Protein AF-A0AAE1WLU3-F1 (afdb_monomer_lite)

Organism: NCBI:txid2727404

InterPro domains:
  IPR002156 Ribonuclease H domain [PF13456] (2-71)
  IPR012337 Ribonuclease H-like superfamily [SSF53098] (5-69)
  IPR036397 Ribonuclease H superfamily [G3DSA:3.30.420.10] (1-86)

Sequence (105 aa):
MALEIGIIEMEVYGDSKLIMNQLLNIYEVKKDNLVLFFWHASHLLKDFDNVTLNHIPRKENRMTDALANLATTLALSEGETTNISVCNRWVLPSLDTSDHVNPNQ

Structure (mmCIF, N/CA/C/O backbone):
data_AF-A0AAE1WLU3-F1
#
_entry.id   AF-A0AAE1WLU3-F1
#
loop_
_atom_site.group_PDB
_atom_site.id
_atom_site.type_symbol
_atom_site.label_atom_id
_atom_site.label_alt_id
_atom_site.label_comp_id
_atom_site.label_asym_id
_atom_site.label_entity_id
_atom_site.label_seq_id
_atom_site.pdbx_PDB_ins_code
_atom_site.Cartn_x
_atom_site.Cartn_y
_atom_site.Cartn_z
_atom_site.occupancy
_atom_site.B_iso_or_equiv
_atom_site.auth_seq_id
_atom_site.auth_comp_id
_atom_site.auth_asym_id
_atom_site.auth_atom_id
_atom_site.pdbx_PDB_model_num
ATOM 1 N N . MET A 1 1 ? -7.666 4.025 -13.198 1.00 70.06 1 MET A N 1
ATOM 2 C CA . MET A 1 1 ? -6.609 3.334 -12.415 1.00 70.06 1 MET A CA 1
ATOM 3 C C . MET A 1 1 ? -5.287 3.371 -13.179 1.00 70.06 1 MET A C 1
ATOM 5 O O . MET A 1 1 ? -5.313 3.640 -14.368 1.00 70.06 1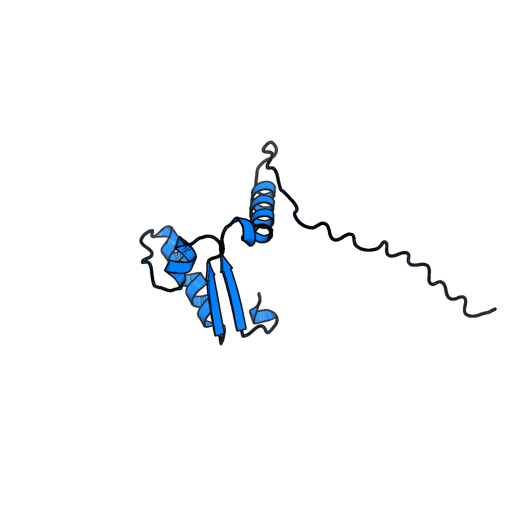 MET A O 1
ATOM 9 N N . ALA A 1 2 ? -4.138 3.140 -12.529 1.00 85.81 2 ALA A N 1
ATOM 10 C CA . ALA A 1 2 ? -2.812 3.264 -13.160 1.00 85.81 2 ALA A CA 1
ATOM 11 C C . ALA A 1 2 ? -2.653 2.417 -14.446 1.00 85.81 2 ALA A C 1
ATOM 13 O O . ALA A 1 2 ? -2.144 2.910 -15.448 1.00 85.81 2 ALA A O 1
ATOM 14 N N . LEU A 1 3 ? -3.189 1.194 -14.456 1.00 87.94 3 LEU A N 1
ATOM 15 C CA . LEU A 1 3 ? -3.210 0.325 -15.641 1.00 87.94 3 LEU A CA 1
ATOM 16 C C . LEU A 1 3 ? -4.038 0.909 -16.794 1.00 87.94 3 LEU A C 1
ATOM 18 O O . LEU A 1 3 ? -3.630 0.852 -17.947 1.00 87.94 3 LEU A O 1
ATOM 22 N N . GLU A 1 4 ? -5.183 1.529 -16.491 1.00 90.12 4 GLU A N 1
ATOM 23 C CA . GLU A 1 4 ? -6.061 2.144 -17.501 1.00 90.12 4 GLU A CA 1
ATOM 24 C C . GLU A 1 4 ? -5.397 3.333 -18.208 1.00 90.12 4 GLU A C 1
ATOM 26 O O . GLU A 1 4 ? -5.784 3.680 -19.320 1.00 90.12 4 GLU A O 1
ATOM 31 N N . ILE A 1 5 ? -4.397 3.952 -17.572 1.00 92.38 5 ILE A N 1
ATOM 32 C CA . ILE A 1 5 ? -3.601 5.041 -18.153 1.00 92.38 5 ILE A CA 1
ATOM 33 C C . ILE A 1 5 ? -2.247 4.554 -18.700 1.00 92.38 5 ILE A C 1
ATOM 35 O O . ILE A 1 5 ? -1.397 5.375 -19.033 1.00 92.38 5 ILE A O 1
ATOM 39 N N . GLY A 1 6 ? -2.050 3.234 -18.816 1.00 91.56 6 GLY A N 1
ATOM 40 C CA . GLY A 1 6 ? -0.890 2.619 -19.469 1.00 91.56 6 GLY A CA 1
ATOM 41 C C . GLY A 1 6 ? 0.373 2.502 -18.611 1.00 91.56 6 GLY A C 1
ATOM 42 O O . GLY A 1 6 ? 1.453 2.293 -19.160 1.00 91.56 6 GLY A O 1
ATOM 43 N N . ILE A 1 7 ? 0.275 2.641 -17.285 1.00 92.94 7 ILE A N 1
ATOM 44 C CA . ILE A 1 7 ? 1.411 2.409 -16.381 1.00 92.94 7 ILE A CA 1
ATOM 45 C C . ILE A 1 7 ? 1.591 0.903 -16.184 1.00 92.94 7 ILE A C 1
ATOM 47 O O . ILE A 1 7 ? 0.676 0.237 -15.706 1.00 92.94 7 ILE A O 1
ATOM 51 N N . ILE A 1 8 ? 2.781 0.396 -16.508 1.00 92.38 8 ILE A N 1
ATOM 52 C CA . ILE A 1 8 ? 3.147 -1.028 -16.399 1.00 92.38 8 ILE A CA 1
ATOM 53 C C . ILE A 1 8 ? 4.142 -1.317 -15.265 1.00 92.38 8 ILE A C 1
ATOM 55 O O . ILE A 1 8 ? 4.203 -2.443 -14.780 1.00 92.38 8 ILE A O 1
ATOM 59 N N . GLU A 1 9 ? 4.873 -0.298 -14.799 1.00 94.38 9 GLU A N 1
ATOM 60 C CA . GLU A 1 9 ? 5.797 -0.385 -13.666 1.00 94.38 9 GLU A CA 1
ATOM 61 C C . GLU A 1 9 ? 5.393 0.600 -12.567 1.00 94.38 9 GLU A C 1
ATOM 63 O O . GLU A 1 9 ? 5.012 1.739 -12.853 1.00 94.38 9 GLU A O 1
ATOM 68 N N . MET A 1 10 ? 5.476 0.178 -11.304 1.00 93.44 10 MET A N 1
ATOM 69 C CA . MET A 1 10 ? 5.043 0.995 -10.170 1.00 93.44 10 MET A CA 1
ATOM 70 C C . MET A 1 10 ? 5.962 0.857 -8.957 1.00 93.44 10 MET A C 1
ATOM 72 O O . MET A 1 10 ? 6.406 -0.232 -8.605 1.00 93.44 10 MET A O 1
ATOM 76 N N . GLU A 1 11 ? 6.156 1.964 -8.246 1.00 95.19 11 GLU A N 1
ATOM 77 C CA . GLU A 1 11 ? 6.727 1.968 -6.901 1.00 95.19 11 GLU A CA 1
ATOM 78 C C . GLU A 1 11 ? 5.657 2.404 -5.898 1.00 95.19 11 GLU A C 1
ATOM 80 O O . GLU A 1 11 ? 5.055 3.472 -6.027 1.00 95.19 11 GLU A O 1
ATOM 85 N N . VAL A 1 12 ? 5.398 1.567 -4.897 1.00 94.81 12 VAL A N 1
ATOM 86 C CA . VAL A 1 12 ? 4.393 1.815 -3.862 1.00 94.81 12 VAL A CA 1
ATOM 87 C C . VAL A 1 12 ? 5.093 2.143 -2.555 1.00 94.81 12 VAL A C 1
ATOM 89 O O . VAL A 1 12 ? 5.858 1.338 -2.021 1.00 94.81 12 VAL A O 1
ATOM 92 N N . TYR A 1 13 ? 4.768 3.308 -2.004 1.00 96.00 13 TYR A N 1
ATOM 93 C CA . TYR A 1 13 ? 5.274 3.766 -0.718 1.00 96.00 13 TYR A CA 1
ATOM 94 C C . TYR A 1 13 ? 4.153 3.799 0.315 1.00 96.00 13 TYR A C 1
ATOM 96 O O . TYR A 1 13 ? 3.104 4.401 0.089 1.00 96.00 13 TYR A O 1
ATOM 104 N N . GLY A 1 14 ? 4.378 3.164 1.462 1.00 95.50 14 GLY A N 1
ATOM 105 C CA . GLY A 1 14 ? 3.411 3.131 2.556 1.00 95.50 14 GLY A CA 1
ATOM 106 C C . GLY A 1 14 ? 4.085 3.251 3.915 1.00 95.50 14 GLY A C 1
ATOM 107 O O . GLY A 1 14 ? 5.184 2.745 4.122 1.00 95.50 14 GLY A O 1
ATOM 108 N N . ASP A 1 15 ? 3.418 3.891 4.869 1.00 96.31 15 ASP A N 1
ATOM 109 C CA . ASP A 1 15 ? 3.895 4.029 6.251 1.00 96.31 15 ASP A CA 1
ATOM 110 C C . ASP A 1 15 ? 3.388 2.929 7.192 1.00 96.31 15 ASP A C 1
ATOM 112 O O . ASP A 1 15 ? 3.843 2.795 8.330 1.00 96.31 15 ASP A O 1
ATOM 116 N N . SER A 1 16 ? 2.479 2.079 6.712 1.00 95.88 16 SER A N 1
ATOM 117 C CA . SER A 1 16 ? 2.031 0.906 7.454 1.00 95.88 16 SER A CA 1
ATOM 118 C C . SER A 1 16 ? 2.972 -0.274 7.241 1.00 95.88 16 SER A C 1
ATOM 120 O O . SER A 1 16 ? 2.798 -1.086 6.330 1.00 95.88 16 SER A O 1
ATOM 122 N N . LYS A 1 17 ? 3.950 -0.418 8.140 1.00 95.50 17 LYS A N 1
ATOM 123 C CA . LYS A 1 17 ? 4.887 -1.554 8.132 1.00 95.50 17 LYS A CA 1
ATOM 124 C C . LYS A 1 17 ? 4.183 -2.916 8.122 1.00 95.50 17 LYS A C 1
ATOM 126 O O . LYS A 1 17 ? 4.677 -3.851 7.502 1.00 95.50 17 LYS A O 1
ATOM 131 N N . LEU A 1 18 ? 3.035 -3.028 8.796 1.00 95.38 18 LEU A N 1
ATOM 132 C CA . LEU A 1 18 ? 2.233 -4.252 8.801 1.00 95.38 18 LEU A CA 1
ATOM 133 C C . LEU A 1 18 ? 1.752 -4.604 7.389 1.00 95.38 18 LEU A C 1
ATOM 135 O O . LEU A 1 18 ? 1.994 -5.717 6.938 1.00 95.38 18 LEU A O 1
ATOM 139 N N . ILE A 1 19 ? 1.110 -3.655 6.703 1.00 95.69 19 ILE A N 1
ATOM 140 C CA . ILE A 1 19 ? 0.536 -3.883 5.372 1.00 95.69 19 ILE A CA 1
ATOM 141 C C . ILE A 1 19 ? 1.639 -4.150 4.348 1.00 95.69 19 ILE A C 1
ATOM 143 O O . ILE A 1 19 ? 1.533 -5.110 3.589 1.00 95.69 19 ILE A O 1
ATOM 147 N N . MET A 1 20 ? 2.732 -3.377 4.381 1.00 95.94 20 MET A N 1
ATOM 148 C CA . MET A 1 20 ? 3.866 -3.591 3.473 1.00 95.94 20 MET A CA 1
ATOM 149 C C . MET A 1 20 ? 4.458 -4.996 3.634 1.00 95.94 20 MET A C 1
ATOM 151 O O . MET A 1 20 ? 4.643 -5.707 2.651 1.00 95.94 20 MET A O 1
ATOM 155 N N . ASN A 1 21 ? 4.685 -5.443 4.873 1.00 96.06 21 ASN A N 1
ATOM 156 C CA . ASN A 1 21 ? 5.226 -6.778 5.128 1.00 96.06 21 ASN A CA 1
ATOM 157 C C . ASN A 1 21 ? 4.242 -7.905 4.793 1.00 96.06 21 ASN A C 1
ATOM 159 O O . ASN A 1 21 ? 4.681 -9.001 4.453 1.00 96.06 21 ASN A O 1
ATOM 163 N N . GLN A 1 22 ? 2.934 -7.667 4.895 1.00 96.88 22 GLN A N 1
ATOM 164 C CA . GLN A 1 22 ? 1.928 -8.640 4.473 1.00 96.88 22 GLN A CA 1
ATOM 165 C C . GLN A 1 22 ? 1.917 -8.794 2.952 1.00 96.88 22 GLN A C 1
ATOM 167 O O . GLN A 1 22 ? 2.008 -9.916 2.474 1.00 96.88 22 GLN A O 1
ATOM 172 N N . LEU A 1 23 ? 1.906 -7.692 2.194 1.00 96.19 23 LEU A N 1
ATOM 173 C CA . LEU A 1 23 ? 1.964 -7.721 0.723 1.00 96.19 23 LEU A CA 1
ATOM 174 C C . LEU A 1 23 ? 3.274 -8.318 0.183 1.00 96.19 23 LEU A C 1
ATOM 176 O O . LEU A 1 23 ? 3.274 -8.956 -0.864 1.00 96.19 23 LEU A O 1
ATOM 180 N N . LEU A 1 24 ? 4.375 -8.167 0.923 1.00 95.44 24 LEU A N 1
ATOM 181 C CA . LEU A 1 24 ? 5.655 -8.825 0.637 1.00 95.44 24 LEU A CA 1
ATOM 182 C C . LEU A 1 24 ? 5.695 -10.311 1.052 1.00 95.44 24 LEU A C 1
ATOM 184 O O . LEU A 1 24 ? 6.745 -10.940 0.945 1.00 95.44 24 LEU A O 1
ATOM 188 N N . ASN A 1 25 ? 4.593 -10.876 1.560 1.00 95.19 25 ASN A N 1
ATOM 189 C CA . ASN A 1 25 ? 4.503 -12.232 2.119 1.00 95.19 25 ASN A CA 1
ATOM 190 C C . ASN A 1 25 ? 5.489 -12.520 3.272 1.00 95.19 25 ASN A C 1
ATOM 192 O O . ASN A 1 25 ? 5.761 -13.677 3.588 1.00 95.19 25 ASN A O 1
ATOM 196 N N . ILE A 1 26 ? 6.014 -11.482 3.930 1.00 96.94 26 ILE A N 1
ATOM 197 C CA . ILE A 1 26 ? 6.887 -11.609 5.107 1.00 96.94 26 ILE A CA 1
ATOM 198 C C . ILE A 1 26 ? 6.040 -11.930 6.342 1.00 96.94 26 ILE A C 1
ATOM 200 O O . ILE A 1 26 ? 6.446 -12.724 7.191 1.00 96.94 26 ILE A O 1
ATOM 204 N N . TYR A 1 27 ? 4.866 -11.301 6.456 1.00 96.69 27 TYR A N 1
ATOM 205 C CA . TYR A 1 27 ? 3.927 -11.499 7.559 1.00 96.69 27 TYR A CA 1
ATOM 206 C C . TYR A 1 27 ? 2.639 -12.166 7.090 1.00 96.69 27 TYR A C 1
ATOM 208 O O . TYR A 1 27 ? 2.057 -11.795 6.076 1.00 96.69 27 TYR A O 1
ATOM 216 N N . GLU A 1 28 ? 2.145 -13.099 7.898 1.00 95.81 28 GLU A N 1
ATOM 217 C CA . GLU A 1 28 ? 0.849 -13.735 7.685 1.00 95.81 28 GLU A CA 1
ATOM 218 C C . GLU A 1 28 ? -0.313 -12.771 7.994 1.00 95.81 28 GLU A C 1
ATOM 220 O O . GLU A 1 28 ? -0.275 -11.975 8.944 1.00 95.81 28 GLU A O 1
ATOM 225 N N . VAL A 1 29 ? -1.388 -12.868 7.211 1.00 96.31 29 VAL A N 1
ATOM 226 C CA . VAL A 1 29 ? -2.638 -12.137 7.442 1.00 96.31 29 VAL A CA 1
ATOM 227 C C . VAL A 1 29 ? -3.587 -13.010 8.256 1.00 96.31 29 VAL A C 1
ATOM 229 O O . VAL A 1 29 ? -4.195 -13.932 7.731 1.00 96.31 29 VAL A O 1
ATOM 232 N N . LYS A 1 30 ? -3.719 -12.710 9.552 1.00 93.81 30 LYS A N 1
ATOM 233 C CA . LYS A 1 30 ? -4.510 -13.534 10.489 1.00 93.81 30 LYS A CA 1
ATOM 234 C C . LYS A 1 30 ? -5.953 -13.087 10.694 1.00 93.81 30 LYS A C 1
ATOM 236 O O . LYS A 1 30 ? -6.746 -13.836 11.245 1.00 93.81 30 LYS A O 1
ATOM 241 N N . LYS A 1 31 ? -6.276 -11.835 10.363 1.00 94.38 31 LYS A N 1
ATOM 242 C CA . LYS A 1 31 ? -7.622 -11.296 10.580 1.00 94.38 31 LYS A CA 1
ATOM 243 C C . LYS A 1 31 ? -8.464 -11.513 9.332 1.00 94.38 31 LYS A C 1
ATOM 245 O O . LYS A 1 31 ? -8.116 -10.968 8.288 1.00 94.38 31 LYS A O 1
ATOM 250 N N . ASP A 1 32 ? -9.586 -12.215 9.462 1.00 91.56 32 ASP A N 1
ATOM 251 C CA . ASP A 1 32 ? -10.470 -12.568 8.340 1.00 91.56 32 ASP A CA 1
ATOM 252 C C . ASP A 1 32 ? -10.920 -11.351 7.524 1.00 91.56 32 ASP A C 1
ATOM 254 O O . ASP A 1 32 ? -10.928 -11.378 6.295 1.00 91.56 32 ASP A O 1
ATOM 258 N N . ASN A 1 33 ? -11.216 -10.235 8.198 1.00 90.56 33 ASN A N 1
ATOM 259 C CA . ASN A 1 33 ? -11.603 -8.997 7.526 1.00 90.56 33 ASN A CA 1
ATOM 260 C C . ASN A 1 33 ? -10.471 -8.388 6.682 1.00 90.56 33 ASN A C 1
ATOM 262 O O . ASN A 1 33 ? -10.746 -7.663 5.734 1.00 90.56 33 ASN A O 1
ATOM 266 N N . LEU A 1 34 ? -9.213 -8.673 7.018 1.00 94.06 34 LEU A N 1
ATOM 267 C CA . LEU A 1 34 ? -8.041 -8.174 6.307 1.00 94.06 34 LEU A CA 1
ATOM 268 C C . LEU A 1 34 ? -7.614 -9.113 5.173 1.00 94.06 34 LEU A C 1
ATOM 270 O O . LEU A 1 34 ? -7.029 -8.649 4.198 1.00 94.06 34 LEU A O 1
ATOM 274 N N . VAL A 1 35 ? -7.948 -10.406 5.268 1.00 94.81 35 VAL A N 1
ATOM 275 C CA . VAL A 1 35 ? -7.659 -11.410 4.231 1.00 94.81 35 VAL A CA 1
ATOM 276 C C . VAL A 1 35 ? -8.265 -10.995 2.890 1.00 94.81 35 VAL A C 1
ATOM 278 O O . VAL A 1 35 ? -7.573 -11.044 1.875 1.00 94.81 35 VAL A O 1
ATOM 281 N N . LEU A 1 36 ? -9.512 -10.510 2.877 1.00 94.81 36 LEU A N 1
ATOM 282 C CA . LEU A 1 36 ? -10.165 -10.041 1.649 1.00 94.81 36 LEU A CA 1
ATOM 283 C C . LEU A 1 36 ? -9.377 -8.907 0.969 1.00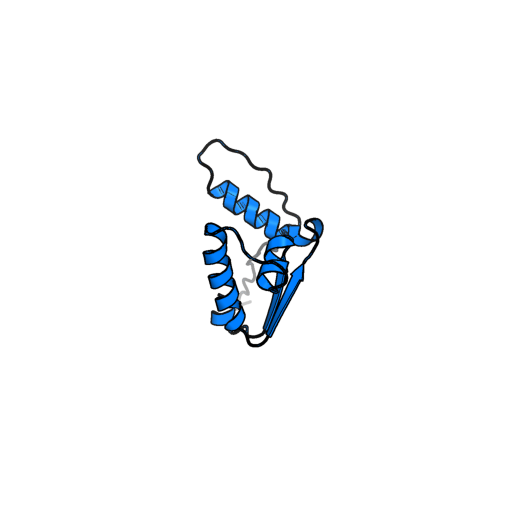 94.81 36 LEU A C 1
ATOM 285 O O . LEU A 1 36 ? -9.122 -8.963 -0.234 1.00 94.81 36 LEU A O 1
ATOM 289 N N . PHE A 1 37 ? -8.952 -7.901 1.738 1.00 95.00 37 PHE A N 1
ATOM 290 C CA . PHE A 1 37 ? -8.186 -6.771 1.207 1.00 95.00 37 PHE A CA 1
ATOM 291 C C . PHE A 1 37 ? -6.788 -7.183 0.750 1.00 95.00 37 PHE A C 1
ATOM 293 O O . PHE A 1 37 ? -6.323 -6.713 -0.286 1.00 95.00 37 PHE A O 1
ATOM 300 N N . PHE A 1 38 ? -6.142 -8.091 1.484 1.00 96.38 38 PHE A N 1
ATOM 301 C CA . PHE A 1 38 ? -4.852 -8.649 1.098 1.00 96.38 38 PHE A CA 1
ATOM 302 C C . PHE A 1 38 ? -4.925 -9.358 -0.257 1.00 96.38 38 PHE A C 1
ATOM 304 O O . PHE A 1 38 ? -4.096 -9.086 -1.126 1.00 96.38 38 PHE A O 1
ATOM 311 N N . TRP A 1 39 ? -5.926 -10.220 -0.466 1.00 95.38 39 TRP A N 1
ATOM 312 C CA . TRP A 1 39 ? -6.109 -10.909 -1.746 1.00 95.38 39 TRP A CA 1
ATOM 313 C C . TRP A 1 39 ? -6.357 -9.932 -2.887 1.00 95.38 39 TRP A C 1
ATOM 315 O O . TRP A 1 39 ? -5.760 -10.078 -3.952 1.00 95.38 39 TRP A O 1
ATOM 325 N N . HIS A 1 40 ? -7.199 -8.924 -2.661 1.00 94.94 40 HIS A N 1
ATOM 326 C CA . HIS A 1 40 ? -7.520 -7.949 -3.694 1.00 94.94 40 HIS A CA 1
ATOM 327 C C . HIS A 1 40 ? -6.302 -7.102 -4.084 1.00 94.94 40 HIS A C 1
ATOM 329 O O . HIS A 1 40 ? -5.971 -7.014 -5.263 1.00 94.94 40 HIS A O 1
ATOM 335 N N . ALA A 1 41 ? -5.577 -6.559 -3.102 1.00 95.19 41 ALA A N 1
ATOM 336 C CA . ALA A 1 41 ? -4.348 -5.812 -3.351 1.00 95.19 41 ALA A CA 1
ATOM 337 C C . ALA A 1 41 ? -3.282 -6.685 -4.034 1.00 95.19 41 ALA A C 1
ATOM 339 O O . ALA A 1 41 ? -2.680 -6.265 -5.014 1.00 95.19 41 ALA A O 1
ATOM 340 N N . SER A 1 42 ? -3.102 -7.927 -3.578 1.00 95.12 42 SER A N 1
ATOM 341 C CA . SER A 1 42 ? -2.154 -8.869 -4.186 1.00 95.12 42 SER A CA 1
ATOM 342 C C . SER A 1 42 ? -2.512 -9.232 -5.625 1.00 95.12 42 SER A C 1
ATOM 344 O O . SER A 1 42 ? -1.620 -9.540 -6.408 1.00 95.12 42 SER A O 1
ATOM 346 N N . HIS A 1 43 ? -3.800 -9.240 -5.980 1.00 94.62 43 HIS A N 1
ATOM 347 C CA . HIS A 1 43 ? -4.231 -9.461 -7.356 1.00 94.62 43 HIS A CA 1
ATOM 348 C C . HIS A 1 43 ? -3.892 -8.256 -8.233 1.00 94.62 43 HIS A C 1
ATOM 350 O O . HIS A 1 43 ? -3.219 -8.434 -9.239 1.00 94.62 43 HIS A O 1
ATOM 356 N N . LEU A 1 44 ? -4.233 -7.045 -7.784 1.00 92.88 44 LEU A N 1
ATOM 357 C CA . LEU A 1 44 ? -3.919 -5.809 -8.507 1.00 92.88 44 LEU A CA 1
ATOM 358 C C . LEU A 1 44 ? -2.415 -5.638 -8.744 1.00 92.88 44 LEU A C 1
ATOM 360 O O . LEU A 1 44 ? -2.008 -5.186 -9.805 1.00 92.88 44 LEU A O 1
ATOM 364 N N . LEU A 1 45 ? -1.577 -6.019 -7.776 1.00 93.69 45 LEU A N 1
ATOM 365 C CA . LEU A 1 45 ? -0.120 -5.952 -7.925 1.00 93.69 45 LEU A CA 1
ATOM 366 C C . LEU A 1 45 ? 0.419 -6.901 -9.008 1.00 93.69 45 LEU A C 1
ATOM 368 O O . LEU A 1 45 ? 1.467 -6.616 -9.575 1.00 93.69 45 LEU A O 1
ATOM 372 N N . LYS A 1 46 ? -0.272 -8.012 -9.298 1.00 92.75 46 LYS A N 1
ATOM 373 C CA . LYS A 1 46 ? 0.135 -8.981 -10.333 1.00 92.75 46 LYS A CA 1
ATOM 374 C C . LYS A 1 46 ? -0.189 -8.527 -11.751 1.00 92.75 46 LYS A C 1
ATOM 376 O O . LYS A 1 46 ? 0.340 -9.113 -12.688 1.00 92.75 46 LYS A O 1
ATOM 381 N N . ASP A 1 47 ? -1.059 -7.535 -11.899 1.00 92.75 47 ASP A N 1
ATOM 382 C CA . ASP A 1 47 ? -1.444 -6.999 -13.205 1.00 92.75 47 ASP A CA 1
ATOM 383 C C . ASP A 1 47 ? -0.370 -6.057 -13.788 1.00 92.75 47 ASP A C 1
ATOM 385 O O . ASP A 1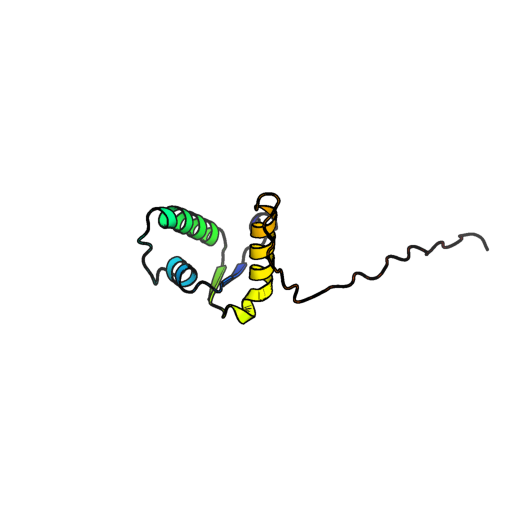 47 ? -0.458 -5.665 -14.949 1.00 92.75 47 ASP A O 1
ATOM 389 N N . PHE A 1 48 ? 0.643 -5.696 -12.993 1.00 94.25 48 PHE A N 1
ATOM 390 C CA . PHE A 1 48 ? 1.800 -4.903 -13.406 1.00 94.25 48 PHE A CA 1
ATOM 391 C C . PHE A 1 48 ? 3.007 -5.805 -13.692 1.00 94.25 48 PHE A C 1
ATOM 393 O O . PHE A 1 48 ? 3.219 -6.805 -13.004 1.00 94.25 48 PHE A O 1
ATOM 400 N N . ASP A 1 49 ? 3.846 -5.403 -14.648 1.00 94.19 49 ASP A N 1
ATOM 401 C CA . ASP A 1 49 ? 5.056 -6.147 -15.022 1.00 94.19 49 ASP A CA 1
ATOM 402 C C . ASP A 1 49 ? 6.121 -6.082 -13.919 1.00 94.19 49 ASP A C 1
ATOM 404 O O . ASP A 1 49 ? 6.827 -7.058 -13.654 1.00 94.19 49 ASP A O 1
ATOM 408 N N . ASN A 1 50 ? 6.228 -4.927 -13.256 1.00 94.19 50 ASN A N 1
ATOM 409 C CA . ASN A 1 50 ? 7.164 -4.714 -12.161 1.00 94.19 50 ASN A CA 1
ATOM 410 C C . ASN A 1 50 ? 6.550 -3.824 -11.078 1.00 94.19 50 ASN A C 1
ATOM 412 O O . ASN A 1 50 ? 6.105 -2.708 -11.353 1.00 94.19 50 ASN A O 1
ATOM 416 N N . VAL A 1 51 ? 6.574 -4.293 -9.828 1.00 95.25 51 VAL A N 1
ATOM 417 C CA . VAL A 1 51 ? 6.148 -3.493 -8.676 1.00 95.25 51 VAL A CA 1
ATOM 418 C C . VAL A 1 51 ? 7.153 -3.589 -7.544 1.00 95.25 51 VAL A C 1
ATOM 420 O O . VAL A 1 51 ? 7.507 -4.684 -7.104 1.00 95.25 51 VAL A O 1
ATOM 423 N N . THR A 1 52 ? 7.558 -2.437 -7.014 1.00 95.81 52 THR A N 1
ATOM 424 C CA . THR A 1 52 ? 8.354 -2.354 -5.786 1.00 95.81 52 THR A CA 1
ATOM 425 C C . THR A 1 52 ? 7.502 -1.834 -4.633 1.00 95.81 52 THR A C 1
ATOM 427 O O . THR A 1 52 ? 6.695 -0.919 -4.782 1.00 95.81 52 THR A O 1
ATOM 430 N N . LEU A 1 53 ? 7.659 -2.443 -3.457 1.00 96.31 53 LEU A N 1
ATOM 431 C CA . LEU A 1 53 ? 6.929 -2.084 -2.243 1.00 96.31 53 LEU A CA 1
ATOM 432 C C . LEU A 1 53 ? 7.926 -1.576 -1.198 1.00 96.31 53 LEU A C 1
ATOM 434 O O . LEU A 1 53 ? 8.766 -2.338 -0.720 1.00 96.31 53 LEU A O 1
ATOM 438 N N . ASN A 1 54 ? 7.815 -0.306 -0.811 1.00 95.94 54 ASN A N 1
ATOM 439 C CA . ASN A 1 54 ? 8.753 0.359 0.090 1.00 95.94 54 ASN A CA 1
ATOM 440 C C . ASN A 1 54 ? 8.057 0.960 1.313 1.00 95.94 54 ASN A C 1
ATOM 442 O O . ASN A 1 54 ? 7.164 1.801 1.214 1.00 95.94 54 ASN A O 1
ATOM 446 N N . HIS A 1 55 ? 8.502 0.562 2.502 1.00 96.19 55 HIS A N 1
ATOM 447 C CA . HIS A 1 55 ? 8.052 1.209 3.726 1.00 96.19 55 HIS A CA 1
ATOM 448 C C . HIS A 1 55 ? 8.779 2.543 3.939 1.00 96.19 55 HIS A C 1
ATOM 450 O O . HIS A 1 55 ? 10.011 2.570 3.950 1.00 96.19 55 HIS A O 1
ATOM 456 N N . ILE A 1 56 ? 8.027 3.608 4.220 1.00 95.81 56 ILE A N 1
ATOM 457 C CA . ILE A 1 56 ? 8.566 4.929 4.577 1.00 95.81 56 ILE A CA 1
ATOM 458 C C . ILE A 1 56 ? 8.060 5.386 5.951 1.00 95.81 56 ILE A C 1
ATOM 460 O O . ILE A 1 56 ? 6.952 5.037 6.349 1.00 95.81 56 ILE A O 1
ATOM 464 N N . PRO A 1 57 ? 8.824 6.180 6.717 1.00 95.62 57 PRO A N 1
ATOM 465 C CA . PRO A 1 57 ? 8.315 6.791 7.939 1.00 95.62 57 PRO A CA 1
ATOM 466 C C . PRO A 1 57 ? 7.085 7.665 7.664 1.00 95.62 57 PRO A C 1
ATOM 468 O O . PRO A 1 57 ? 7.037 8.391 6.673 1.00 95.62 57 PRO A O 1
ATOM 471 N N . ARG A 1 58 ? 6.128 7.721 8.597 1.00 93.00 58 ARG A N 1
ATOM 472 C CA . ARG A 1 58 ? 4.927 8.563 8.432 1.00 93.00 58 ARG A CA 1
ATOM 473 C C . ARG A 1 58 ? 5.230 10.047 8.192 1.00 93.00 58 ARG A C 1
ATOM 475 O O . ARG A 1 58 ? 4.515 10.731 7.472 1.00 93.00 58 ARG A O 1
ATOM 482 N N . LYS A 1 59 ? 6.346 10.554 8.729 1.00 92.06 59 LYS A N 1
ATOM 483 C CA . LYS A 1 59 ? 6.810 11.927 8.461 1.00 92.06 59 LYS A CA 1
ATOM 484 C C . LYS A 1 59 ? 7.050 12.189 6.964 1.00 92.06 59 LYS A C 1
ATOM 486 O O . LYS A 1 59 ? 6.997 13.349 6.566 1.00 92.06 59 LYS A O 1
ATOM 491 N N . GLU A 1 60 ? 7.315 11.157 6.173 1.00 92.75 60 GLU A N 1
ATOM 492 C CA . GLU A 1 60 ? 7.546 11.225 4.728 1.00 92.75 60 GLU A CA 1
ATOM 493 C C . GLU A 1 60 ? 6.261 10.942 3.929 1.00 92.75 60 GLU A C 1
ATOM 495 O O . GLU A 1 60 ? 6.121 11.448 2.822 1.00 92.75 60 GLU A O 1
ATOM 500 N N . ASN A 1 61 ? 5.260 10.271 4.517 1.00 94.38 61 ASN A N 1
ATOM 501 C CA . ASN A 1 61 ? 3.962 9.984 3.881 1.00 94.38 61 ASN A CA 1
ATOM 502 C C . ASN A 1 61 ? 2.909 11.111 4.028 1.00 94.38 61 ASN A C 1
ATOM 504 O O . ASN A 1 61 ? 1.714 10.904 3.824 1.00 94.38 61 ASN A O 1
ATOM 508 N N . ARG A 1 62 ? 3.333 12.337 4.369 1.00 91.50 62 ARG A N 1
ATOM 509 C CA . ARG A 1 62 ? 2.441 13.456 4.753 1.00 91.50 62 ARG A CA 1
ATOM 510 C C . ARG A 1 62 ? 1.345 13.784 3.740 1.00 91.50 62 ARG A C 1
AT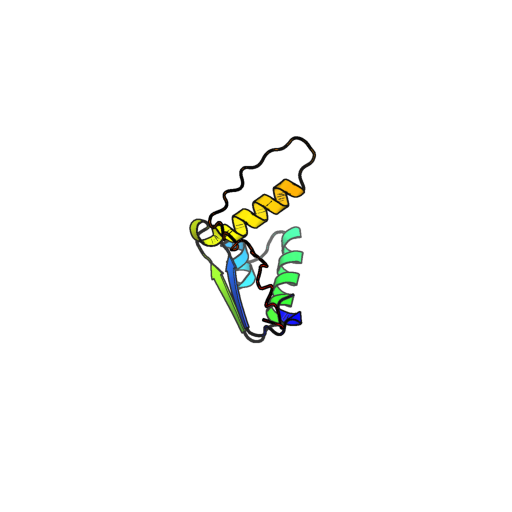OM 512 O O . ARG A 1 62 ? 0.277 14.239 4.138 1.00 91.50 62 ARG A O 1
ATOM 519 N N . MET A 1 63 ? 1.614 13.624 2.443 1.00 89.69 63 MET A N 1
ATOM 520 C CA . MET A 1 63 ? 0.624 13.928 1.404 1.00 89.69 63 MET A CA 1
ATOM 521 C C . MET A 1 63 ? -0.534 12.928 1.435 1.00 89.69 63 MET A C 1
ATOM 523 O O . MET A 1 63 ? -1.692 13.339 1.494 1.00 89.69 63 MET A O 1
ATOM 527 N N . THR A 1 64 ? -0.223 11.632 1.473 1.00 90.94 64 THR A N 1
ATOM 528 C CA . THR A 1 64 ? -1.208 10.552 1.615 1.00 90.94 64 THR A CA 1
ATOM 529 C C . THR A 1 64 ? -2.023 10.727 2.892 1.00 90.94 64 THR A C 1
ATOM 531 O O . THR A 1 64 ? -3.243 10.589 2.881 1.00 90.94 64 THR A O 1
ATOM 534 N N . ASP A 1 65 ? -1.364 11.127 3.977 1.00 91.00 65 ASP A N 1
ATOM 535 C CA . ASP A 1 65 ? -1.993 11.365 5.275 1.00 91.00 65 ASP A CA 1
ATOM 536 C C . ASP A 1 65 ? -2.990 12.514 5.244 1.00 91.00 65 ASP A C 1
ATOM 538 O O . ASP A 1 65 ? -4.088 12.404 5.789 1.00 91.00 65 ASP A O 1
ATOM 542 N N . ALA A 1 66 ? -2.609 13.621 4.605 1.00 90.44 66 ALA A N 1
ATOM 543 C CA . ALA A 1 66 ? -3.479 14.773 4.445 1.00 90.44 66 ALA A CA 1
ATOM 544 C C . ALA A 1 66 ? -4.726 14.406 3.627 1.00 90.44 66 ALA A C 1
ATOM 546 O O . ALA A 1 66 ? -5.828 14.811 3.994 1.00 90.44 66 ALA A O 1
ATOM 547 N N . LEU A 1 67 ? -4.570 13.594 2.575 1.00 91.00 67 LEU A N 1
ATOM 548 C CA . LEU A 1 67 ? -5.687 13.104 1.763 1.00 91.00 67 LEU A CA 1
ATOM 549 C C . LEU A 1 67 ? -6.592 12.138 2.539 1.00 91.00 67 LEU A C 1
ATOM 551 O O . LEU A 1 67 ? -7.812 12.278 2.486 1.00 91.00 67 LEU A O 1
ATOM 555 N N . ALA A 1 68 ? -6.022 11.203 3.302 1.00 90.38 68 ALA A N 1
ATOM 556 C CA . ALA A 1 68 ? -6.791 10.281 4.138 1.00 90.38 68 ALA A CA 1
ATOM 557 C C . ALA A 1 68 ? -7.590 11.025 5.221 1.00 90.38 68 ALA A C 1
ATOM 559 O O . ALA A 1 68 ? -8.772 10.742 5.436 1.00 90.38 68 ALA A O 1
ATOM 560 N N . ASN A 1 69 ? -6.973 12.026 5.857 1.00 89.38 69 ASN A N 1
ATOM 561 C CA . ASN A 1 69 ? -7.646 12.886 6.826 1.00 89.38 69 ASN A CA 1
ATOM 562 C C . ASN A 1 69 ? -8.757 13.706 6.162 1.00 89.38 69 ASN A C 1
ATOM 564 O O . ASN A 1 69 ? -9.850 13.793 6.716 1.00 89.38 69 ASN A O 1
ATOM 568 N N . LEU A 1 70 ? -8.521 14.264 4.970 1.00 89.31 70 LEU A N 1
ATOM 569 C CA . LEU A 1 70 ? -9.547 14.981 4.208 1.00 89.31 70 LEU A CA 1
ATOM 570 C C . LEU A 1 70 ? -10.745 14.081 3.889 1.00 89.31 70 LEU A C 1
ATOM 572 O O . LEU A 1 70 ? -11.875 14.460 4.178 1.00 89.31 70 LEU A O 1
ATOM 576 N N . ALA A 1 71 ? -10.506 12.881 3.358 1.00 89.25 71 ALA A N 1
ATOM 577 C CA . ALA A 1 71 ? -11.569 11.928 3.046 1.00 89.25 71 ALA A CA 1
ATOM 578 C C . ALA A 1 71 ? -12.360 11.521 4.297 1.00 89.25 71 ALA A C 1
ATOM 580 O O . ALA A 1 71 ? -13.587 11.479 4.261 1.00 89.25 71 ALA A O 1
ATOM 581 N N . THR A 1 72 ? -11.662 11.294 5.414 1.00 88.00 72 THR A N 1
ATOM 582 C CA . THR A 1 72 ? -12.298 11.007 6.708 1.00 88.00 72 THR A CA 1
ATOM 583 C C . THR A 1 72 ? -13.201 12.162 7.124 1.00 88.00 72 THR A C 1
ATOM 585 O O . THR A 1 72 ? -14.355 11.931 7.445 1.00 88.00 72 THR A O 1
ATOM 588 N N . THR A 1 73 ? -12.704 13.399 7.039 1.00 86.56 73 THR A N 1
ATOM 589 C CA . THR A 1 73 ? -13.440 14.625 7.395 1.00 86.56 73 THR A CA 1
ATOM 590 C C . THR A 1 73 ? -14.722 14.782 6.588 1.00 86.56 73 THR A C 1
ATOM 592 O O . THR A 1 73 ? -15.770 15.072 7.149 1.00 86.56 73 THR A O 1
ATOM 595 N N . LEU A 1 74 ? -14.643 14.568 5.272 1.00 87.00 74 LEU A N 1
ATOM 596 C CA . LEU A 1 74 ? -15.795 14.665 4.372 1.00 87.00 74 LEU A CA 1
ATOM 597 C C . LEU A 1 74 ? -16.850 13.582 4.635 1.00 87.00 74 LEU A C 1
ATOM 599 O O . LEU A 1 74 ? -18.001 13.756 4.249 1.00 87.00 74 LEU A O 1
ATOM 603 N N . ALA A 1 75 ? -16.462 12.470 5.263 1.00 87.00 75 ALA A N 1
ATOM 604 C CA . ALA A 1 75 ? -17.361 11.381 5.620 1.00 87.00 75 ALA A CA 1
ATOM 605 C C . ALA A 1 75 ? -18.022 11.554 7.004 1.00 87.00 75 ALA A C 1
ATOM 607 O O . ALA A 1 75 ? -18.912 10.769 7.334 1.00 87.00 75 ALA A O 1
ATOM 608 N N . LEU A 1 76 ? -17.606 12.540 7.813 1.00 83.75 76 LEU A N 1
ATOM 609 C CA . LEU A 1 76 ? -18.218 12.816 9.119 1.00 83.75 76 LEU A CA 1
ATOM 610 C C . LEU A 1 76 ? -19.554 13.554 8.950 1.00 83.75 76 LEU A C 1
ATOM 612 O O . LEU A 1 76 ? -19.735 14.355 8.033 1.00 83.75 76 LEU A O 1
ATOM 616 N N . SER A 1 77 ? -20.502 13.298 9.854 1.00 71.38 77 SER A N 1
ATOM 617 C CA . SER A 1 77 ? -21.758 14.055 9.930 1.00 71.38 77 SER A CA 1
ATOM 618 C C . SER A 1 77 ? -21.523 15.484 10.433 1.00 71.38 77 SER A C 1
ATOM 620 O O . SER A 1 77 ? -20.542 15.737 11.133 1.00 71.38 77 SER A O 1
ATOM 622 N N . GLU A 1 78 ? -22.440 16.411 10.128 1.00 70.06 78 GLU A N 1
ATOM 623 C CA . GLU A 1 78 ? -22.347 17.814 10.561 1.00 70.06 78 GLU A CA 1
ATOM 624 C C . GLU A 1 78 ? -22.066 17.931 12.074 1.00 70.06 78 GLU A C 1
ATOM 626 O O . GLU A 1 78 ? -22.901 17.563 12.900 1.00 70.06 78 GLU A O 1
ATOM 631 N N . GLY A 1 79 ? -20.877 18.433 12.437 1.00 69.62 79 GLY A N 1
ATOM 632 C CA . GLY A 1 79 ? -20.500 18.718 13.829 1.00 69.62 79 GLY A CA 1
ATOM 633 C C . GLY A 1 79 ? -19.098 18.277 14.264 1.00 69.62 79 GLY A C 1
ATOM 634 O O . GLY A 1 79 ? -18.616 18.779 15.279 1.00 69.62 79 GLY A O 1
ATOM 635 N N . GLU A 1 80 ? -18.412 17.399 13.523 1.00 67.12 80 GLU A N 1
ATOM 636 C CA . GLU A 1 80 ? -17.037 16.986 13.853 1.00 67.12 80 GLU A CA 1
ATOM 637 C C . GLU A 1 80 ? -15.981 17.761 13.049 1.00 67.12 80 GLU A C 1
ATOM 639 O O . GLU A 1 80 ? -16.037 17.857 11.825 1.00 67.12 80 GLU A O 1
ATOM 644 N N . THR A 1 81 ? -14.988 18.317 13.753 1.00 66.81 81 THR A N 1
ATOM 645 C CA . THR A 1 81 ? -13.881 19.082 13.159 1.00 66.81 81 THR A CA 1
ATOM 646 C C . THR A 1 81 ? -12.565 18.313 13.238 1.00 66.81 81 THR A C 1
ATOM 648 O O . THR A 1 81 ? -12.166 17.866 14.314 1.00 66.81 81 THR A O 1
ATOM 651 N N . THR A 1 82 ? -11.832 18.248 12.133 1.00 67.31 82 THR A N 1
ATOM 652 C CA . THR A 1 82 ? -10.527 17.578 12.002 1.00 67.31 82 THR A CA 1
ATOM 653 C C . THR A 1 82 ? -9.506 18.547 11.408 1.00 67.31 82 THR A C 1
ATOM 655 O O . THR A 1 82 ? -9.755 19.237 10.422 1.00 67.31 82 THR A O 1
ATOM 658 N N . ASN A 1 83 ? -8.317 18.613 12.010 1.00 72.94 83 ASN A N 1
ATOM 659 C CA . ASN A 1 83 ? -7.254 19.501 11.541 1.00 72.94 83 ASN A CA 1
ATOM 660 C C . ASN A 1 83 ? -6.487 18.858 10.376 1.00 72.94 83 ASN A C 1
ATOM 662 O O . ASN A 1 83 ? -5.785 17.863 10.564 1.00 72.94 83 ASN A O 1
ATOM 666 N N . ILE A 1 84 ? -6.577 19.450 9.183 1.00 70.56 84 ILE A N 1
ATOM 667 C CA . ILE A 1 84 ? -5.844 19.008 7.988 1.00 70.56 84 ILE A CA 1
ATOM 668 C C . ILE A 1 84 ? -4.654 19.946 7.763 1.00 70.56 84 ILE A C 1
ATOM 670 O O . ILE A 1 84 ? -4.824 21.134 7.497 1.00 70.56 84 ILE A O 1
ATOM 674 N N . SER A 1 85 ? -3.432 19.421 7.859 1.00 66.44 85 SER A N 1
ATOM 675 C CA . SER A 1 85 ? -2.215 20.187 7.570 1.00 66.44 85 SER A CA 1
ATOM 676 C C . SER A 1 85 ? -1.827 20.032 6.097 1.00 66.44 85 SER A C 1
ATOM 678 O O . SER A 1 85 ? -1.435 18.951 5.660 1.00 66.44 85 SER A O 1
ATOM 680 N N . VAL A 1 86 ? -1.935 21.114 5.320 1.00 66.25 86 VAL A N 1
ATOM 681 C CA . VAL A 1 86 ? -1.538 21.149 3.904 1.00 66.25 86 VAL A CA 1
ATOM 682 C C . VAL A 1 86 ? -0.069 21.555 3.814 1.00 66.25 86 VAL A C 1
ATOM 684 O O . VAL A 1 86 ? 0.287 22.689 4.124 1.00 66.25 86 VAL A O 1
ATOM 687 N N . CYS A 1 87 ? 0.795 20.625 3.404 1.00 52.44 87 CYS A N 1
ATOM 688 C CA . CYS A 1 87 ? 2.242 20.856 3.401 1.00 52.44 87 CYS A CA 1
ATOM 689 C C . CYS A 1 87 ? 2.717 21.740 2.235 1.00 52.44 87 CYS A C 1
ATOM 691 O O . CYS A 1 87 ? 3.668 22.493 2.417 1.00 52.44 87 CYS A O 1
ATOM 693 N N . ASN A 1 88 ? 2.041 21.707 1.076 1.00 62.59 88 ASN A N 1
ATOM 694 C CA . ASN A 1 88 ? 2.428 22.478 -0.109 1.00 62.59 88 ASN A CA 1
ATOM 695 C C . ASN A 1 88 ? 1.207 23.209 -0.692 1.00 62.59 88 ASN A C 1
ATOM 697 O O . ASN A 1 88 ? 0.234 22.572 -1.092 1.00 62.59 88 ASN A O 1
ATOM 701 N N . ARG A 1 89 ? 1.268 24.543 -0.776 1.00 49.97 89 ARG A N 1
ATOM 702 C CA . ARG A 1 89 ? 0.294 25.364 -1.511 1.00 49.97 89 ARG A CA 1
ATOM 703 C C . ARG A 1 89 ? 0.889 25.722 -2.868 1.00 49.97 89 ARG A C 1
ATOM 705 O O . ARG A 1 89 ? 1.712 26.629 -2.951 1.00 49.97 89 ARG A O 1
ATOM 712 N N . TRP A 1 90 ? 0.470 25.024 -3.918 1.00 57.47 90 TRP A N 1
ATOM 713 C CA . TRP A 1 90 ? 0.739 25.458 -5.287 1.00 57.47 90 TRP A CA 1
ATOM 714 C C . TRP A 1 90 ? -0.202 26.620 -5.596 1.00 57.47 90 TRP A C 1
ATOM 716 O O . TRP A 1 90 ? -1.408 26.432 -5.739 1.00 57.47 90 TRP A O 1
ATOM 726 N N . VAL A 1 91 ? 0.334 27.839 -5.613 1.00 64.50 91 VAL A N 1
ATOM 727 C CA . VAL A 1 91 ? -0.410 28.998 -6.106 1.00 64.50 91 VAL A CA 1
ATOM 728 C C . VAL A 1 91 ? -0.407 28.881 -7.626 1.00 64.50 91 VAL A C 1
ATOM 730 O O . VAL A 1 91 ? 0.641 29.043 -8.247 1.00 64.50 91 VAL A O 1
ATOM 733 N N . LEU A 1 92 ? -1.550 28.532 -8.219 1.00 60.41 92 LEU A N 1
ATOM 734 C CA . LEU A 1 92 ? -1.723 28.668 -9.664 1.00 60.41 92 LEU A CA 1
ATOM 735 C C . LEU A 1 92 ? -1.571 30.160 -10.006 1.00 60.41 92 LEU A C 1
ATOM 737 O O . LEU A 1 92 ? -2.202 30.979 -9.329 1.00 60.41 92 LEU A O 1
ATOM 741 N N . PRO A 1 93 ? -0.743 30.533 -11.000 1.00 52.50 93 PRO A N 1
ATOM 742 C CA . PRO A 1 93 ? -0.718 31.902 -11.495 1.00 52.50 93 PRO A CA 1
ATOM 743 C C . PRO A 1 93 ? -2.139 32.312 -11.879 1.00 52.50 93 PRO A C 1
ATOM 745 O O . PRO A 1 93 ? -2.874 31.506 -12.458 1.00 52.50 93 PRO A O 1
ATOM 748 N N . SER A 1 94 ? -2.537 33.541 -11.548 1.00 61.16 94 SER A N 1
ATOM 749 C CA . SER A 1 94 ? -3.765 34.111 -12.091 1.00 61.16 94 SER A CA 1
ATOM 750 C C . SER A 1 94 ? -3.680 34.021 -13.611 1.00 61.16 94 SER A C 1
ATOM 752 O O . SER A 1 94 ? -2.736 34.524 -14.218 1.00 61.16 94 SER A O 1
ATOM 754 N N . LEU A 1 95 ? -4.632 33.313 -14.220 1.00 55.78 95 LEU A N 1
ATOM 755 C CA . LEU A 1 95 ? -4.818 33.335 -15.664 1.00 55.78 95 LEU A CA 1
ATOM 756 C C . LEU A 1 95 ? -5.366 34.719 -16.014 1.00 55.78 95 LEU A C 1
ATOM 758 O O . LEU A 1 95 ? -6.569 34.887 -16.197 1.00 55.78 95 LEU A O 1
ATOM 762 N N . ASP A 1 96 ? -4.487 35.716 -16.061 1.00 54.59 96 ASP A N 1
ATOM 763 C CA . ASP A 1 96 ? -4.801 36.996 -16.677 1.00 54.59 96 ASP A CA 1
ATOM 764 C C . ASP A 1 96 ? -4.868 36.744 -18.184 1.00 54.59 96 ASP A C 1
ATOM 766 O O . ASP A 1 96 ? -3.891 36.851 -18.922 1.00 54.59 96 ASP A O 1
ATOM 770 N N . THR A 1 97 ? -6.041 36.314 -18.645 1.00 55.03 97 THR A N 1
ATOM 771 C CA . THR A 1 97 ? -6.370 36.259 -20.064 1.00 55.03 97 THR A CA 1
ATOM 772 C C . THR A 1 97 ? -6.567 37.688 -20.552 1.00 55.03 97 THR A C 1
ATOM 774 O O . THR A 1 97 ? -7.686 38.203 -20.559 1.00 55.03 97 THR A O 1
ATOM 777 N N . SER A 1 98 ? -5.483 38.352 -20.935 1.00 58.03 98 SER A N 1
ATOM 778 C CA . SER A 1 98 ? -5.546 39.627 -21.650 1.00 58.03 98 SER A CA 1
ATOM 779 C C . SER A 1 98 ? -4.581 39.686 -22.831 1.00 58.03 98 SER A C 1
ATOM 781 O O . SER A 1 98 ? -4.048 40.741 -23.147 1.00 58.03 98 SER A O 1
ATOM 783 N N . ASP A 1 99 ? -4.458 38.590 -23.581 1.00 57.06 99 ASP A N 1
ATOM 784 C CA . ASP A 1 99 ? -3.970 38.652 -24.961 1.00 57.06 99 ASP A CA 1
ATOM 785 C C . ASP A 1 99 ? -5.140 38.931 -25.917 1.00 57.06 99 ASP A C 1
ATOM 787 O O . ASP A 1 99 ? -5.538 38.104 -26.739 1.00 57.06 99 ASP A O 1
ATOM 791 N N . HIS A 1 100 ? -5.706 40.137 -25.823 1.00 57.66 100 HIS A N 1
ATOM 792 C CA . HIS A 1 100 ? -6.392 40.727 -26.968 1.00 57.66 100 HIS A CA 1
ATOM 793 C C . HIS A 1 100 ? -5.328 41.285 -27.919 1.00 57.66 100 HIS A C 1
ATOM 795 O O . HIS A 1 100 ? -4.994 42.467 -27.883 1.00 57.66 100 HIS A O 1
ATOM 801 N N . VAL A 1 101 ? -4.804 40.431 -28.799 1.00 57.41 101 VAL A N 1
ATOM 802 C CA . VAL A 1 101 ? -4.152 40.904 -30.024 1.00 57.41 101 VAL A CA 1
ATOM 803 C C . VAL A 1 101 ? -5.244 41.503 -30.911 1.00 57.41 101 VAL A C 1
ATOM 805 O O . VAL A 1 101 ? -6.086 40.786 -31.448 1.00 57.41 101 VAL A O 1
ATOM 808 N N . ASN A 1 102 ? -5.249 42.831 -31.031 1.00 53.88 102 ASN A N 1
ATOM 809 C CA . ASN A 1 102 ? -6.005 43.552 -32.051 1.00 53.88 102 ASN A CA 1
ATOM 810 C C . ASN A 1 102 ? -5.369 43.256 -33.424 1.00 53.88 102 ASN A C 1
ATOM 812 O O . ASN A 1 102 ? -4.206 43.608 -33.614 1.00 53.88 102 ASN A O 1
ATOM 816 N N . PRO A 1 103 ? -6.079 42.643 -34.389 1.00 50.34 103 PRO A N 1
ATOM 817 C CA . PRO A 1 103 ? -5.494 42.340 -35.688 1.00 50.34 103 PRO A CA 1
ATOM 818 C C . PRO A 1 103 ? -5.539 43.510 -36.685 1.00 50.34 103 PRO A C 1
ATOM 820 O O . PRO A 1 103 ? -5.242 43.279 -37.849 1.00 50.34 103 PRO A O 1
ATOM 823 N N . ASN A 1 104 ? -5.885 44.744 -36.291 1.00 46.06 104 ASN A N 1
ATOM 824 C CA . ASN A 1 104 ? -5.846 45.903 -37.196 1.00 46.06 104 ASN A CA 1
ATOM 825 C C . ASN A 1 104 ? -5.457 47.218 -36.493 1.00 46.06 104 ASN A C 1
ATOM 827 O O . ASN A 1 104 ? -6.322 48.063 -36.240 1.00 46.06 104 ASN A O 1
ATOM 831 N N . GLN A 1 105 ? -4.161 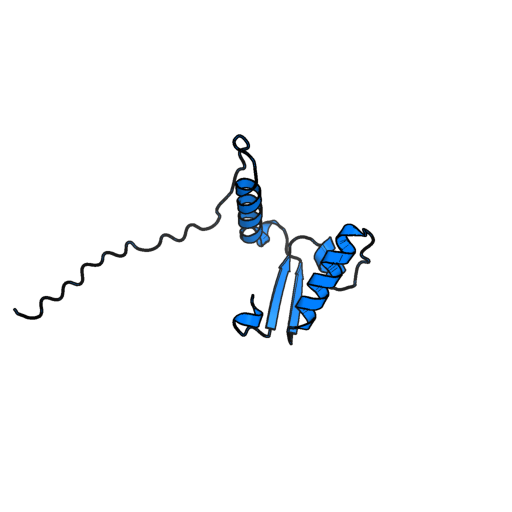47.428 -36.243 1.00 41.28 105 GLN A N 1
ATOM 832 C CA . GLN A 1 105 ? -3.573 48.774 -36.202 1.00 41.28 105 GLN A CA 1
ATOM 833 C C . GLN A 1 105 ? -2.068 48.765 -36.459 1.00 41.28 105 GLN A C 1
ATOM 835 O O . GLN A 1 105 ? -1.388 47.872 -35.911 1.00 41.28 105 GLN A O 1
#

Secondary structure (DSSP, 8-state):
-TGGGT--EEEEEES-HHHHHHHTTSS----HHHHHHHHHHHHHHHTSSEEEEEE--TTT-HHHHHHHHHHHHHTS-TT------------PPP--------S--

Radius of gyration: 21.21 Å; chains: 1; bounding box: 31×62×51 Å

Foldseek 3Di:
DCVVVPAQEEEAEDQPPPLLCVLVVNDDDDDPVVVVVSVVVNVVCVSHPYYHGDYDHVVVVLVVVLVVQVVVVVPDDPPDDDDRDDPDDDDDPPPPPDPPPDPDD

pLDDT: mean 83.84, std 15.75, range [41.28, 96.94]

=== Feature glossary ===
Feature key, reading from the visual/contextual features back to the raw sequence:

Rendered structure images. Six rendered views show the 3D structure from the faces of a cube — i.e. along ±x, ±y, ±z. Rendering representation is drawn randomly per protein from cartoon (secondary-structure ribbons), sticks (backbone bonds), or molecular surface; coloring is either N→C rainbow (blue at the N-terminus through red at the C-terminus) or one color per chain.

Contact-map, Ramachandran, and PAE plots. The contact map is a binary N×N matrix image: pixel (i, j) is dark where Cα_i and Cα_j are within 8 Å and |i−j|>4. Because the |i−j|>4 filter removes local helical contacts, off-diagonal stripes parallel to the main diagonal indicate parallel β-sheets; stripes perpendicular to it indicate antiparallel β-sheets. The Ramachandran plot scatters every residue's (φ, ψ) pair against the sterically allowed regions. The PAE heatmap renders the predicted-aligned-error matrix.

InterPro / GO / CATH / organism. Database cross-references. InterPro integrates a dozen domain/family signature databases into unified entries with residue-range hits. GO terms attach function/process/location labels with evidence codes. CATH codes position the fold in a four-level structural taxonomy. Organism is the NCBI-taxonomy spe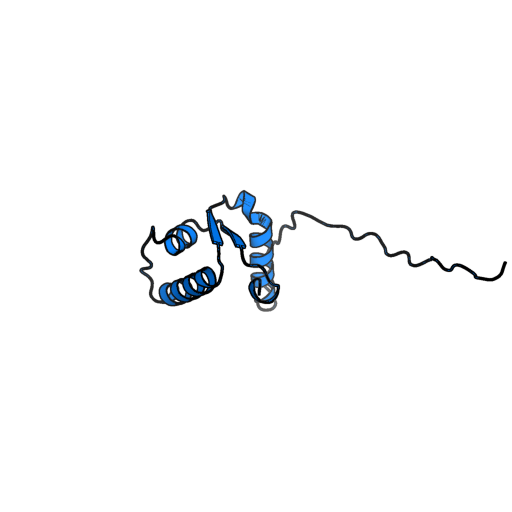cies name.

Nearest PDB structures. The Foldseek neighbor list gives the closest experimentally determined structures in the PDB, ranked by structural alignment. TM-score near 1 means near-identical fold; near 0.3 means only rough topology match. This is how one finds what a novel AlphaFold prediction most resembles in the solved-structure universe.

Predicted aligned error. PAE(i, j) answers: if I align the predicted and true structures on residue i, how far off (in Å) do I expect residue j to be? A block-diagonal PAE matrix with low values on the blocks and high values off-diagonal is the signature of a multi-domain protein with confidently predicted domains but uncertain inter-domain orientation.

Solvent-accessible surface area. Accessible surface area quantifies burial. A residue with SASA near zero is packed into the hydrophobic core; one with SASA >100 Å² sits on the surface. Computed here via the Shrake–Rupley numerical algorithm with a 1.4 Å probe.

B-factor. B-factor (Debye–Waller factor) reflects atomic displacement in the crystal lattice. It is an experimental observable (units Å²), not a prediction; low values mean the atom is pinned down, high values mean it moves or is heterogeneous across the crystal.

pLDDT. For AlphaFold models, the B-factor field carries pLDDT — the model's own estimate of local accuracy on a 0–100 scale. Regions with pLDDT<50 should be treated as essentially unmodeled; they often correspond to intrinsically disordered segments.

Backbone torsions (φ/ψ). φ (phi) and ψ (psi) are the two rotatable backbone dihedrals per residue: φ is the C(i-1)–N–Cα–C torsion, ψ is the N–Cα–C–N(i+1) torsion, both in degrees on (−180°, 180°]. α-helical residues cluster near (−60°, −45°); β-strand residues near (−120°, +130°). A Ramachandran plot is simply a scatter of (φ, ψ) for every residue.

Radius of gyration, Cα contacts, bounding box. Radius of gyration (Rg) is the root-mean-square distance of Cα atoms from their centroid — a single number for overall size and compactness. A globular domain of N residues has Rg ≈ 2.2·N^0.38 Å; an extended or disordered chain has a much larger Rg. The Cα contact count is the number of residue pairs whose Cα atoms are within 8 Å and are more than four positions apart in sequence — a standard proxy for tertiary packing density. The bounding box is the smallest axis-aligned box enclosing all Cα atoms.

Secondary structure (3-state, P-SEA). Three-state secondary structure (P-SEA) collapses the eight DSSP classes into helix (a), strand (b), and coil (c). P-SEA assigns these from Cα geometry alone — distances and angles — without requiring backbone oxygens, so it works on any Cα trace.

Secondary structure (8-state, DSSP). DSSP 8-state secondary structure assigns each residue one of H (α-helix), G (3₁₀-helix), I (π-helix), E (extended β-strand), B (isolated β-bridge), T (hydrogen-bonded turn), S (bend), or '-' (coil). The assignment is computed from backbone hydrogen-bond geometry via the Kabsch–Sander algorithm.

Foldseek 3Di. A 3Di character summarizes, for each residue, the relative orientation of the Cα frame of its nearest spatial neighbor. Because it encodes fold topology rather than chemistry, 3Di alignments detect remote structural similarity that sequence alignment misses.

mmCIF coordinates. The mmCIF block holds the 3D Cartesian coordinates of each backbone atom (N, Cα, C, O) in ångströms. mmCIF is the PDB's canonical archive format — a tagged-loop text representation of the atomic model.

Sequence. Sequence gives the chain of amino acids in standard one-letter code (A=alanine, C=cysteine, …, Y=tyrosine), read N→C. It is the only feature that is directly encoded by the gene; all structural features are derived from the folded form of this sequence.